Protein AF-A0A2T4A9L9-F1 (afdb_monomer)

pLDDT: mean 74.64, std 22.5, range [29.38, 96.75]

Structure (mmCIF, N/CA/C/O backbone):
data_AF-A0A2T4A9L9-F1
#
_entry.id   AF-A0A2T4A9L9-F1
#
loop_
_atom_site.group_PDB
_atom_site.id
_atom_site.type_symbol
_atom_site.label_atom_id
_atom_site.label_alt_id
_atom_site.label_comp_id
_atom_site.label_asym_id
_atom_site.label_entity_id
_atom_site.label_seq_id
_atom_site.pdbx_PDB_ins_code
_atom_site.Cartn_x
_atom_site.Cartn_y
_atom_site.Cartn_z
_atom_site.occupancy
_atom_site.B_iso_or_equiv
_atom_site.auth_seq_id
_atom_site.auth_comp_id
_atom_site.auth_asym_id
_atom_site.auth_atom_id
_atom_site.pdbx_PDB_model_num
ATOM 1 N N . MET A 1 1 ? 12.639 10.719 10.971 1.00 50.28 1 MET A N 1
ATOM 2 C CA . MET A 1 1 ? 11.263 10.633 10.431 1.00 50.28 1 MET A CA 1
ATOM 3 C C . MET A 1 1 ? 11.213 11.307 9.064 1.00 50.28 1 MET A C 1
ATOM 5 O O . MET A 1 1 ? 10.731 10.684 8.129 1.00 50.28 1 MET A O 1
ATOM 9 N N . ASP A 1 2 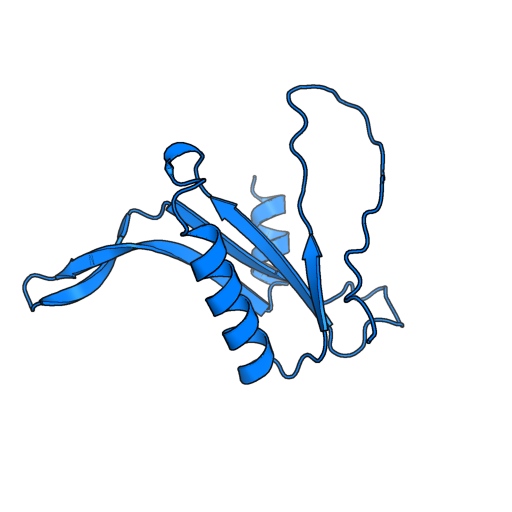? 11.816 12.491 8.937 1.00 46.88 2 ASP A N 1
ATOM 10 C CA . ASP A 1 2 ? 11.836 13.292 7.701 1.00 46.88 2 ASP A CA 1
ATOM 11 C C . ASP A 1 2 ? 12.535 12.611 6.512 1.00 46.88 2 ASP A C 1
ATOM 13 O O . ASP A 1 2 ? 11.989 12.578 5.415 1.00 46.88 2 ASP A O 1
ATOM 17 N N . GLU A 1 3 ? 13.675 11.953 6.736 1.00 49.34 3 GLU A N 1
ATOM 18 C CA . GLU A 1 3 ? 14.420 11.251 5.675 1.00 49.34 3 GLU A CA 1
ATOM 19 C C . GLU A 1 3 ? 13.644 10.056 5.082 1.00 49.34 3 GLU A C 1
ATOM 21 O O . GLU A 1 3 ? 13.668 9.811 3.877 1.00 49.34 3 GLU A O 1
ATOM 26 N N . PHE A 1 4 ? 12.885 9.335 5.915 1.00 53.12 4 PHE A N 1
ATOM 27 C CA . PHE A 1 4 ? 12.073 8.195 5.475 1.00 53.12 4 PHE A CA 1
ATOM 28 C C . PHE A 1 4 ? 10.900 8.648 4.597 1.00 53.12 4 PHE A C 1
ATOM 30 O O . PHE A 1 4 ? 10.593 8.015 3.587 1.00 53.12 4 PHE A O 1
ATOM 37 N N . LEU A 1 5 ? 10.258 9.761 4.968 1.00 55.97 5 LEU A N 1
ATOM 38 C CA . LEU A 1 5 ? 9.149 10.323 4.205 1.00 55.97 5 LEU A CA 1
ATOM 39 C C . LEU A 1 5 ? 9.633 10.878 2.859 1.00 55.97 5 LEU A C 1
ATOM 41 O O . LEU A 1 5 ? 8.995 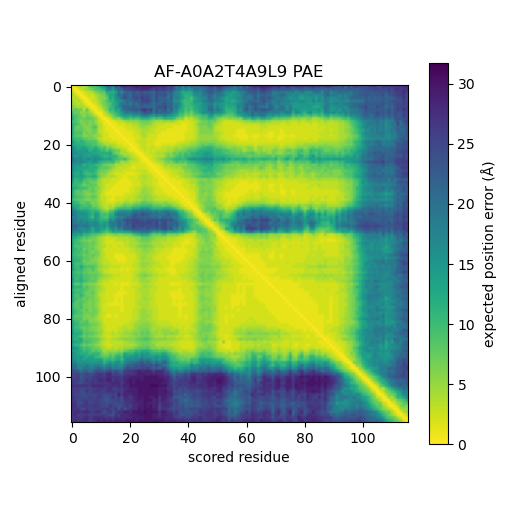10.620 1.845 1.00 55.97 5 LEU A O 1
ATOM 45 N N . GLU A 1 6 ? 10.781 11.564 2.826 1.00 55.16 6 GLU A N 1
ATOM 46 C CA . GLU A 1 6 ? 11.341 12.110 1.585 1.00 55.16 6 GLU A CA 1
ATOM 47 C C . GLU A 1 6 ? 11.743 11.028 0.577 1.00 55.16 6 GLU A C 1
ATOM 49 O O . GLU A 1 6 ? 11.461 11.174 -0.614 1.00 55.16 6 GLU A O 1
ATOM 54 N N . VAL A 1 7 ? 12.368 9.934 1.028 1.00 52.31 7 VAL A N 1
ATOM 55 C CA . VAL A 1 7 ? 12.797 8.838 0.142 1.00 52.31 7 VAL A CA 1
ATOM 56 C C . VAL A 1 7 ? 11.598 8.156 -0.517 1.00 52.31 7 VAL A C 1
ATOM 58 O O . VAL A 1 7 ? 11.631 7.912 -1.725 1.00 52.31 7 VAL A O 1
ATOM 61 N N . TYR A 1 8 ? 10.526 7.897 0.237 1.00 54.97 8 TYR A N 1
ATOM 62 C CA . TYR A 1 8 ? 9.318 7.295 -0.325 1.00 54.97 8 TYR A CA 1
ATOM 63 C C . TYR A 1 8 ? 8.488 8.300 -1.126 1.00 54.97 8 TYR A C 1
ATOM 65 O O . TYR A 1 8 ? 8.043 7.968 -2.215 1.00 54.97 8 TYR A O 1
ATOM 73 N N . GLN A 1 9 ? 8.316 9.544 -0.677 1.00 52.12 9 GLN A N 1
ATOM 74 C CA . GLN A 1 9 ? 7.471 10.508 -1.393 1.00 52.12 9 GLN A CA 1
ATOM 75 C C . GLN A 1 9 ? 8.085 11.008 -2.704 1.00 52.12 9 GLN A C 1
ATOM 77 O O . GLN A 1 9 ? 7.344 11.255 -3.650 1.00 52.12 9 GLN A O 1
ATOM 82 N N . LYS A 1 10 ? 9.415 11.153 -2.798 1.00 55.22 10 LYS A N 1
ATOM 83 C CA . LYS A 1 10 ? 10.059 11.688 -4.015 1.00 55.22 10 LYS A CA 1
ATOM 84 C C . LYS A 1 10 ? 10.365 10.629 -5.071 1.00 55.22 10 LYS A C 1
ATOM 86 O O . LYS A 1 10 ? 10.640 10.991 -6.212 1.00 55.22 10 LYS A O 1
ATOM 91 N N . LYS A 1 11 ? 10.357 9.343 -4.707 1.00 65.62 11 LYS A N 1
ATOM 92 C CA . LYS A 1 11 ? 10.699 8.246 -5.626 1.00 65.62 11 LYS A CA 1
ATOM 93 C C . LYS A 1 11 ? 9.591 7.217 -5.807 1.00 65.62 11 LYS A C 1
ATOM 95 O O . LYS A 1 11 ? 9.740 6.379 -6.684 1.00 65.62 11 LYS A O 1
ATOM 100 N N . ALA A 1 12 ? 8.510 7.244 -5.028 1.00 72.88 12 ALA A N 1
ATOM 101 C CA . ALA A 1 12 ? 7.423 6.291 -5.210 1.00 72.88 12 ALA A CA 1
ATOM 102 C C . ALA A 1 12 ? 6.628 6.557 -6.495 1.00 72.88 12 ALA A C 1
ATOM 104 O O . ALA A 1 12 ? 6.336 7.699 -6.841 1.00 72.88 12 ALA A O 1
ATOM 105 N N . LEU A 1 13 ? 6.215 5.475 -7.156 1.00 85.06 13 LEU A N 1
ATOM 106 C CA . LEU A 1 13 ? 5.198 5.518 -8.207 1.00 85.06 13 LEU A CA 1
ATOM 107 C C . LEU A 1 13 ? 3.838 5.916 -7.625 1.00 85.06 13 LEU A C 1
ATOM 109 O O . LEU A 1 13 ? 3.057 6.608 -8.273 1.00 85.06 13 LEU A O 1
ATOM 113 N N . ILE A 1 14 ? 3.562 5.471 -6.396 1.00 89.88 14 ILE A N 1
ATOM 114 C CA . ILE A 1 14 ? 2.362 5.828 -5.647 1.00 89.88 14 ILE A CA 1
ATOM 115 C C . ILE A 1 14 ? 2.610 5.727 -4.141 1.00 89.88 14 ILE A C 1
ATOM 117 O O . ILE A 1 14 ? 3.317 4.834 -3.672 1.00 89.88 14 ILE A O 1
ATOM 121 N N . PHE A 1 15 ? 1.989 6.629 -3.383 1.00 90.38 15 PHE A N 1
ATOM 122 C CA . PHE A 1 15 ? 1.861 6.553 -1.931 1.00 90.38 15 PHE A CA 1
ATOM 123 C C . PHE A 1 15 ? 0.413 6.875 -1.559 1.00 90.38 15 PHE A C 1
ATOM 125 O O . PHE A 1 15 ? -0.087 7.946 -1.901 1.00 90.38 15 PHE A O 1
ATOM 132 N N . VAL A 1 16 ? -0.264 5.961 -0.866 1.00 93.12 16 VAL A N 1
ATOM 133 C CA . VAL A 1 16 ? -1.666 6.117 -0.455 1.00 93.12 16 VAL A CA 1
ATOM 134 C C . VAL A 1 16 ? -1.877 5.700 0.993 1.00 93.12 16 VAL A C 1
ATOM 136 O O . VAL A 1 16 ? -1.144 4.875 1.543 1.00 93.12 16 VAL A O 1
ATOM 139 N N . PHE A 1 17 ? -2.924 6.252 1.601 1.00 94.75 17 PHE A N 1
ATOM 140 C CA . PHE A 1 17 ? -3.437 5.781 2.881 1.00 94.75 17 PHE A CA 1
ATOM 141 C C . PHE A 1 17 ? -4.469 4.673 2.677 1.00 94.75 17 PHE A C 1
ATOM 143 O O . PHE A 1 17 ? -5.280 4.719 1.754 1.00 94.75 17 PHE A O 1
ATOM 150 N N . ILE A 1 18 ? -4.447 3.696 3.580 1.00 95.88 18 ILE A N 1
ATOM 151 C CA . ILE A 1 18 ? -5.505 2.699 3.726 1.00 95.88 18 ILE A CA 1
ATOM 152 C C . ILE A 1 18 ? -6.434 3.233 4.812 1.00 95.88 18 ILE A C 1
ATOM 154 O O . ILE A 1 18 ? -6.002 3.406 5.954 1.00 95.88 18 ILE A O 1
ATOM 158 N N . CYS A 1 19 ? -7.687 3.507 4.463 1.00 96.75 19 CYS A N 1
ATOM 159 C CA . CYS A 1 19 ? -8.676 4.084 5.371 1.00 96.75 19 CYS A CA 1
ATOM 160 C C . CYS A 1 19 ? -9.839 3.123 5.606 1.00 96.75 19 CYS A C 1
ATOM 162 O O . CYS A 1 19 ? -10.176 2.316 4.740 1.00 96.75 19 CYS A O 1
ATOM 164 N N . LEU A 1 20 ? -10.491 3.250 6.761 1.00 95.88 20 LEU A N 1
ATOM 165 C CA . LEU A 1 20 ? -11.805 2.650 6.957 1.00 95.88 20 LEU A CA 1
ATOM 166 C C . LEU A 1 20 ? -12.812 3.314 6.020 1.00 95.88 20 LEU A C 1
ATOM 168 O O . LEU A 1 20 ? -12.762 4.521 5.784 1.00 95.88 20 LEU A O 1
ATOM 172 N N . LYS A 1 21 ? -13.736 2.515 5.493 1.00 94.31 21 LYS A N 1
ATOM 173 C CA . LYS A 1 21 ? -14.853 3.029 4.710 1.00 94.31 21 LYS A CA 1
ATOM 174 C C . LYS A 1 21 ? -15.863 3.682 5.647 1.00 94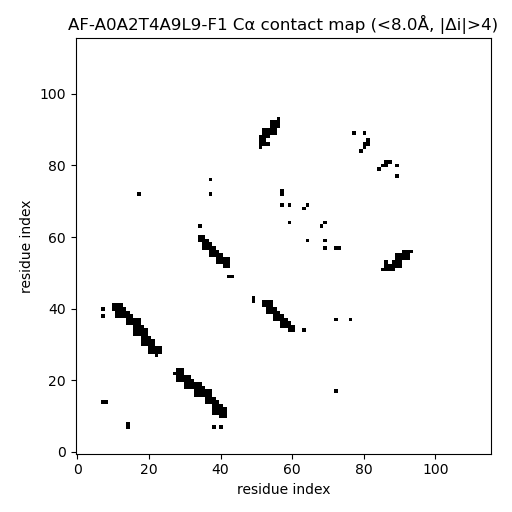.31 21 LYS A C 1
ATOM 176 O O . LYS A 1 21 ? -16.410 3.017 6.524 1.00 94.31 21 LYS A O 1
ATOM 181 N N . GLU A 1 22 ? -16.151 4.949 5.401 1.00 93.50 22 GLU A N 1
ATOM 182 C CA . GLU A 1 22 ? -17.261 5.672 6.013 1.00 93.50 22 GLU A CA 1
ATOM 183 C C . GLU A 1 22 ? -18.329 5.972 4.954 1.00 93.50 22 GLU A C 1
ATOM 185 O O . GLU A 1 22 ? -18.127 5.762 3.755 1.00 93.50 22 GLU A O 1
ATOM 190 N N . THR A 1 23 ? -19.511 6.379 5.407 1.00 92.06 23 THR A N 1
ATOM 191 C CA . THR A 1 23 ? -20.618 6.775 4.530 1.00 92.06 23 THR A CA 1
ATOM 192 C C . THR A 1 23 ? -20.942 8.228 4.827 1.00 92.06 23 THR A C 1
ATOM 194 O O . THR A 1 23 ? -21.198 8.566 5.982 1.00 92.06 23 THR A O 1
ATOM 197 N N . SER A 1 24 ? -20.906 9.083 3.805 1.00 88.62 24 SER A N 1
ATOM 198 C CA . SER A 1 24 ? -21.297 10.486 3.940 1.00 88.62 24 SER A CA 1
ATOM 199 C C . SER A 1 24 ? -22.783 10.624 4.275 1.00 88.62 24 SER A C 1
ATOM 201 O O . SER A 1 24 ? -23.574 9.704 4.065 1.00 88.62 24 SER A O 1
ATOM 203 N N . GLU A 1 25 ? -23.193 11.825 4.687 1.00 86.94 25 GLU A N 1
ATOM 204 C CA . GLU A 1 25 ? -24.613 12.182 4.840 1.00 86.94 25 GLU A CA 1
ATOM 205 C C . GLU A 1 25 ? -25.426 11.938 3.553 1.00 86.94 25 GLU A C 1
ATOM 207 O O . GLU A 1 25 ? -26.607 11.608 3.609 1.00 86.94 25 GLU A O 1
ATOM 212 N N . SER A 1 26 ? -24.780 12.034 2.386 1.00 87.38 26 SER A N 1
ATOM 213 C CA . SER A 1 26 ? -25.361 11.746 1.069 1.00 87.38 26 SER A CA 1
ATOM 214 C C . SER A 1 26 ? -25.361 10.260 0.673 1.00 87.38 26 SER A C 1
ATOM 216 O O . SER A 1 26 ? -25.769 9.930 -0.438 1.00 87.38 26 SER A O 1
ATOM 218 N N . GLY A 1 27 ? -24.913 9.350 1.544 1.00 89.38 27 GLY A N 1
ATOM 219 C CA . GLY A 1 27 ? -24.894 7.906 1.283 1.00 89.38 27 GLY A CA 1
ATOM 220 C C . GLY A 1 27 ? -23.716 7.417 0.431 1.00 89.38 27 GLY A C 1
ATOM 221 O O . GLY A 1 27 ? -23.641 6.228 0.112 1.00 89.38 27 GLY A O 1
ATOM 222 N N . HIS A 1 28 ? -22.784 8.296 0.055 1.00 88.00 28 HIS A N 1
ATOM 223 C CA . HIS A 1 28 ? -21.628 7.927 -0.758 1.00 88.00 28 HIS A CA 1
ATOM 224 C C . HIS A 1 28 ? -20.473 7.402 0.111 1.00 88.00 28 HIS A C 1
ATOM 226 O O . HIS A 1 28 ? -20.251 7.914 1.209 1.00 88.00 28 HIS A O 1
ATOM 232 N N . PRO A 1 29 ? -19.705 6.399 -0.363 1.00 90.56 29 PRO A N 1
ATOM 233 C CA . PRO A 1 29 ? -18.486 5.968 0.309 1.00 90.56 29 PRO A CA 1
ATOM 234 C C . PRO A 1 29 ? -17.481 7.113 0.423 1.00 90.56 29 PRO A C 1
ATOM 236 O O . PRO A 1 29 ? -17.123 7.726 -0.583 1.00 90.56 29 PRO A O 1
ATOM 239 N N . THR A 1 30 ? -16.977 7.352 1.627 1.00 93.81 30 THR A N 1
ATOM 240 C CA . THR A 1 30 ? -15.900 8.308 1.888 1.00 93.81 30 THR A CA 1
ATOM 241 C C . THR A 1 30 ? -14.747 7.627 2.611 1.00 93.81 30 THR A C 1
ATOM 243 O O . THR A 1 30 ? -14.920 6.620 3.304 1.00 93.81 30 THR A O 1
ATOM 246 N N . ALA A 1 31 ? -13.543 8.170 2.429 1.00 93.19 31 ALA A N 1
ATOM 247 C CA . ALA A 1 31 ? -12.386 7.748 3.201 1.00 93.19 31 ALA A CA 1
ATOM 248 C C . ALA A 1 31 ? -12.540 8.253 4.639 1.00 93.19 31 ALA A C 1
ATOM 250 O O . ALA A 1 31 ? -12.574 9.459 4.874 1.00 93.19 31 ALA A O 1
ATOM 251 N N . GLY A 1 32 ? -12.655 7.317 5.572 1.00 94.31 32 GLY A N 1
ATOM 252 C CA . GLY A 1 32 ? -12.716 7.579 6.998 1.00 94.31 32 GLY A CA 1
ATOM 253 C C . GLY A 1 32 ? -11.343 7.578 7.657 1.00 94.31 32 GLY A C 1
ATOM 254 O O . GLY A 1 32 ? -10.328 7.935 7.051 1.00 94.31 32 GLY A O 1
ATOM 255 N N . LYS A 1 33 ? -11.300 7.113 8.909 1.00 94.94 33 LYS A N 1
ATOM 256 C CA . LYS A 1 33 ? -10.060 7.004 9.697 1.00 94.94 33 LYS A CA 1
ATOM 257 C C . LYS A 1 33 ? -8.941 6.249 8.940 1.00 94.94 33 LYS A C 1
ATOM 259 O O . LYS A 1 33 ? -9.153 5.095 8.552 1.00 94.94 33 LYS A O 1
ATOM 264 N N . PRO A 1 34 ? -7.730 6.827 8.800 1.00 95.62 34 PRO A N 1
ATOM 265 C CA . PRO A 1 34 ? -6.575 6.123 8.250 1.00 95.62 34 PRO A CA 1
ATOM 266 C C . PRO A 1 34 ? -6.069 5.055 9.229 1.00 95.62 34 PRO A C 1
ATOM 268 O O . PRO A 1 34 ? -5.891 5.307 10.422 1.00 95.62 34 PRO A O 1
ATOM 271 N N . ILE A 1 35 ? -5.828 3.852 8.712 1.00 96.38 35 ILE A N 1
ATOM 272 C CA . ILE A 1 35 ? -5.393 2.668 9.473 1.00 96.38 35 ILE A CA 1
ATOM 273 C C . ILE A 1 35 ? -4.061 2.097 8.987 1.00 96.38 35 ILE A C 1
ATOM 275 O O . ILE A 1 35 ? -3.521 1.171 9.595 1.00 96.38 35 ILE A O 1
ATOM 279 N N . GLY A 1 36 ? -3.535 2.632 7.890 1.00 93.38 36 GLY A N 1
ATOM 280 C CA . GLY A 1 36 ? -2.293 2.177 7.299 1.00 93.38 36 GLY A CA 1
ATOM 281 C C . GLY A 1 36 ? -1.876 2.988 6.088 1.00 93.38 36 GLY A C 1
ATOM 282 O O . GLY A 1 36 ? -2.511 3.979 5.725 1.00 93.38 36 GLY A O 1
ATOM 283 N N . SER A 1 37 ? -0.814 2.530 5.444 1.00 92.81 37 SER A N 1
ATOM 284 C CA . SER A 1 37 ? -0.307 3.097 4.205 1.00 92.81 37 SER A CA 1
ATOM 285 C C . SER A 1 37 ? 0.209 2.010 3.276 1.00 92.81 37 SER A C 1
ATOM 287 O O . SER A 1 37 ? 0.607 0.921 3.701 1.00 92.81 37 SER A O 1
ATOM 289 N N . LEU A 1 38 ? 0.193 2.332 1.989 1.00 91.94 38 LEU A N 1
ATOM 290 C CA . LEU A 1 38 ? 0.779 1.536 0.929 1.00 91.94 38 LEU A CA 1
ATOM 291 C C . LEU A 1 38 ? 1.630 2.449 0.063 1.00 91.94 38 LEU A C 1
ATOM 293 O O . LEU A 1 38 ? 1.223 3.562 -0.274 1.00 91.94 38 LEU A O 1
ATOM 297 N N . ASN A 1 39 ? 2.806 1.970 -0.313 1.00 89.25 39 ASN A N 1
ATOM 298 C CA . ASN A 1 39 ? 3.643 2.652 -1.285 1.00 89.25 39 ASN A CA 1
ATOM 299 C C . ASN A 1 39 ? 4.197 1.664 -2.307 1.00 89.25 39 ASN A C 1
ATOM 301 O O . ASN A 1 39 ? 4.349 0.482 -1.998 1.00 89.25 39 ASN A O 1
ATOM 305 N N . MET A 1 40 ? 4.507 2.169 -3.499 1.00 88.50 40 MET A N 1
ATOM 306 C CA . MET A 1 40 ? 5.272 1.437 -4.501 1.00 88.50 40 MET A CA 1
ATOM 307 C C . MET A 1 40 ? 6.495 2.224 -4.914 1.00 88.50 40 MET A C 1
ATOM 309 O O . MET A 1 40 ? 6.382 3.389 -5.290 1.00 88.50 40 MET A O 1
ATOM 313 N N . THR A 1 41 ? 7.649 1.579 -4.909 1.00 83.19 41 THR A N 1
ATOM 314 C CA . THR A 1 41 ? 8.914 2.148 -5.352 1.00 83.19 41 THR A CA 1
ATOM 315 C C . THR A 1 41 ? 9.345 1.505 -6.669 1.00 83.19 41 THR A C 1
ATOM 317 O O . THR A 1 41 ? 9.182 0.294 -6.866 1.00 83.19 41 THR A O 1
ATOM 320 N N . PRO A 1 42 ? 9.877 2.291 -7.615 1.00 75.88 42 PRO A N 1
ATOM 321 C CA . PRO A 1 42 ? 10.555 1.736 -8.768 1.00 75.88 42 PRO A CA 1
ATOM 322 C C . PRO A 1 42 ? 11.806 0.979 -8.296 1.00 75.88 42 PRO A C 1
ATOM 324 O O . PRO A 1 42 ? 12.325 1.259 -7.207 1.00 75.88 42 PRO A O 1
ATOM 327 N N . PRO A 1 43 ? 12.307 0.032 -9.100 1.00 69.81 43 PRO A N 1
ATOM 328 C CA . PRO A 1 43 ? 13.579 -0.618 -8.843 1.00 69.81 43 PRO A CA 1
ATOM 329 C C . PRO A 1 43 ? 14.690 0.415 -8.674 1.00 69.81 43 PRO A C 1
ATOM 331 O O . PRO A 1 43 ? 14.618 1.534 -9.198 1.00 69.81 43 PRO A O 1
ATOM 334 N N . SER A 1 44 ? 15.717 0.054 -7.904 1.00 63.50 44 SER A N 1
ATOM 335 C CA . SER A 1 44 ? 16.844 0.956 -7.694 1.00 63.50 44 SER A CA 1
ATOM 336 C C . SER A 1 44 ? 17.479 1.299 -9.046 1.00 63.50 44 SER A C 1
ATOM 338 O O . SER A 1 44 ? 17.653 0.438 -9.905 1.00 63.50 44 SER A O 1
ATOM 340 N N . LEU A 1 45 ? 17.857 2.566 -9.232 1.00 54.00 45 LEU A N 1
ATOM 341 C CA . LEU A 1 45 ? 18.531 3.026 -10.455 1.00 54.00 45 LEU A CA 1
ATOM 342 C C . LEU A 1 45 ? 19.896 2.342 -10.679 1.00 54.00 45 LEU A C 1
ATOM 344 O O . LEU A 1 45 ? 20.476 2.462 -11.754 1.00 54.00 45 LEU A O 1
ATOM 348 N N . GLU A 1 46 ? 20.417 1.652 -9.663 1.00 54.53 46 GLU A N 1
ATOM 349 C CA . GLU A 1 46 ? 21.678 0.910 -9.713 1.00 54.53 46 GLU A CA 1
ATOM 350 C C . GLU A 1 46 ? 21.503 -0.509 -10.277 1.00 54.53 46 GLU A C 1
ATOM 352 O O . GLU A 1 46 ? 22.464 -1.088 -10.789 1.00 54.53 46 GLU A O 1
ATOM 357 N N . SER A 1 47 ? 20.286 -1.062 -10.235 1.00 55.19 47 SER A N 1
ATOM 358 C CA . SER A 1 47 ? 19.978 -2.390 -10.763 1.00 55.19 47 SER A CA 1
ATOM 359 C C . SER A 1 47 ? 19.757 -2.322 -12.274 1.00 55.19 47 SER A C 1
ATOM 361 O O . SER A 1 47 ? 18.686 -1.966 -12.764 1.00 55.19 47 SER A O 1
ATOM 363 N N . LYS A 1 48 ? 20.791 -2.680 -13.041 1.00 52.78 48 LYS A N 1
ATOM 364 C CA . LYS A 1 48 ? 20.719 -2.782 -14.510 1.00 52.78 48 LYS A CA 1
ATOM 365 C C . LYS A 1 48 ? 19.866 -3.959 -15.007 1.00 52.78 48 LYS A C 1
ATOM 367 O O . LYS A 1 48 ? 19.674 -4.083 -16.211 1.00 52.78 48 LYS A O 1
ATOM 372 N N . GLU A 1 49 ? 19.376 -4.815 -14.109 1.00 57.78 49 GLU A N 1
ATOM 373 C CA . GLU A 1 49 ? 18.623 -6.032 -14.449 1.00 57.78 49 GLU A CA 1
ATOM 374 C C . GLU A 1 49 ? 17.112 -5.914 -14.167 1.00 57.78 49 GLU A C 1
ATOM 376 O O . GLU A 1 49 ? 16.327 -6.764 -14.589 1.00 57.78 49 GLU A O 1
ATOM 381 N N . ASP A 1 50 ? 16.667 -4.824 -13.533 1.00 63.31 50 ASP A N 1
ATOM 382 C CA . ASP A 1 50 ? 15.272 -4.628 -13.129 1.00 63.31 50 ASP A CA 1
ATOM 383 C C . ASP A 1 50 ? 14.449 -3.842 -14.151 1.00 63.31 50 ASP A C 1
ATOM 385 O O . ASP A 1 50 ? 13.891 -2.770 -13.903 1.00 63.31 50 ASP A O 1
ATOM 389 N N . HIS A 1 51 ? 14.343 -4.395 -15.354 1.00 70.56 51 HIS A N 1
ATOM 390 C CA . HIS A 1 51 ? 13.479 -3.815 -16.372 1.00 70.56 51 HIS A CA 1
ATOM 391 C C . HIS A 1 51 ? 11.999 -4.021 -16.019 1.00 70.56 51 HIS A C 1
ATOM 393 O O . HIS A 1 51 ? 11.528 -5.147 -15.863 1.00 70.56 51 HIS A O 1
ATOM 399 N N . ARG A 1 52 ? 11.245 -2.911 -15.966 1.00 81.94 52 ARG A N 1
ATOM 400 C CA . ARG A 1 52 ? 9.778 -2.882 -15.802 1.00 81.94 52 ARG A CA 1
ATOM 401 C C . ARG A 1 52 ? 9.288 -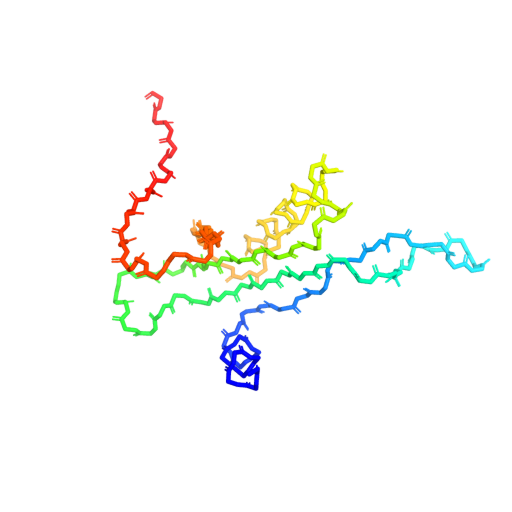3.627 -14.555 1.00 81.94 52 ARG A C 1
ATOM 403 O O . ARG A 1 52 ? 8.251 -4.286 -14.605 1.00 81.94 52 ARG A O 1
ATOM 410 N N . SER A 1 53 ? 10.009 -3.535 -13.447 1.00 85.00 53 SER A N 1
ATOM 411 C CA . SER A 1 53 ? 9.528 -4.018 -12.153 1.00 85.00 53 SER A CA 1
ATOM 412 C C . SER A 1 53 ? 9.118 -2.858 -11.249 1.00 85.00 53 SER A C 1
ATOM 414 O O . SER A 1 53 ? 9.334 -1.686 -11.558 1.00 85.00 53 SER A O 1
ATOM 416 N N . THR A 1 54 ? 8.475 -3.186 -10.138 1.00 86.88 54 THR A N 1
ATOM 417 C CA . THR A 1 54 ? 8.288 -2.295 -8.993 1.00 86.88 54 THR A CA 1
ATOM 418 C C . THR A 1 54 ? 8.273 -3.141 -7.734 1.00 86.88 54 THR A C 1
ATOM 420 O O . THR A 1 54 ? 8.064 -4.353 -7.799 1.00 86.88 54 THR A O 1
ATOM 423 N N . SER A 1 55 ? 8.474 -2.514 -6.584 1.00 87.38 55 SER A N 1
ATOM 424 C CA . SER A 1 55 ? 8.253 -3.161 -5.307 1.00 87.38 55 SER A CA 1
ATOM 425 C C . SER A 1 55 ? 7.283 -2.376 -4.450 1.00 87.38 55 SER A C 1
ATOM 427 O O . SER A 1 55 ? 7.196 -1.160 -4.591 1.00 87.38 55 SER A O 1
ATOM 429 N N . PHE A 1 56 ? 6.543 -3.051 -3.576 1.00 88.44 56 PHE A N 1
ATOM 430 C CA . PHE A 1 56 ? 5.600 -2.377 -2.690 1.00 88.44 56 PHE A CA 1
ATOM 431 C C . PHE A 1 56 ? 5.766 -2.795 -1.236 1.00 88.44 56 PHE A C 1
ATOM 433 O O . PHE A 1 56 ? 6.222 -3.898 -0.925 1.00 88.44 56 PHE A O 1
ATOM 440 N N . ALA A 1 57 ? 5.360 -1.890 -0.351 1.00 87.38 57 ALA A N 1
ATOM 441 C CA . ALA A 1 57 ? 5.304 -2.114 1.082 1.00 87.38 5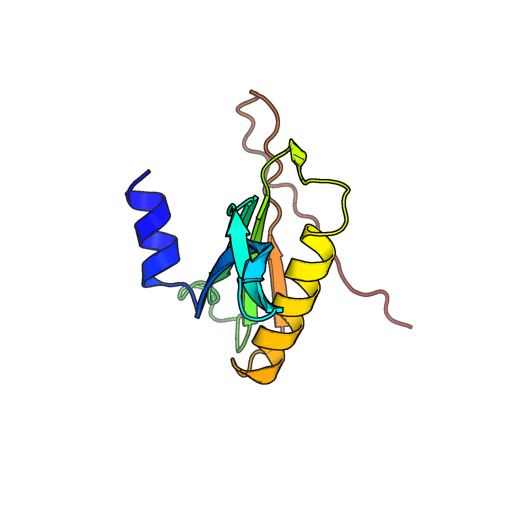7 ALA A CA 1
ATOM 442 C C . ALA A 1 57 ? 3.939 -1.686 1.625 1.00 87.38 57 ALA A C 1
ATOM 444 O O . ALA A 1 57 ? 3.373 -0.671 1.208 1.00 87.38 57 ALA A O 1
ATOM 445 N N . ILE A 1 58 ? 3.431 -2.465 2.581 1.00 89.31 58 ILE A N 1
ATOM 446 C CA . ILE A 1 58 ? 2.189 -2.190 3.303 1.00 89.31 58 ILE A CA 1
ATOM 447 C C . ILE A 1 58 ? 2.506 -2.078 4.783 1.00 89.31 58 ILE A C 1
ATOM 449 O O . ILE A 1 58 ? 3.140 -2.957 5.368 1.00 89.31 58 ILE A O 1
ATOM 453 N N . TRP A 1 59 ? 1.990 -1.023 5.399 1.00 90.06 59 TRP A N 1
ATOM 454 C CA . TRP A 1 59 ? 1.957 -0.884 6.841 1.00 90.06 59 TRP A CA 1
ATOM 455 C C . TRP A 1 59 ? 0.510 -0.746 7.309 1.00 90.06 59 TRP A C 1
ATOM 457 O O . TRP A 1 59 ? -0.271 0.009 6.737 1.00 90.06 59 TRP A O 1
ATOM 467 N N . LEU A 1 60 ? 0.155 -1.483 8.361 1.00 90.69 60 LEU A N 1
ATOM 468 C CA . LEU A 1 60 ? -1.142 -1.408 9.032 1.00 90.69 60 LEU A CA 1
ATOM 469 C C . LEU A 1 60 ? -0.918 -1.309 10.536 1.00 90.69 60 LEU A C 1
ATOM 471 O O . LEU A 1 60 ? -0.090 -2.049 11.089 1.00 90.69 60 LEU A O 1
ATOM 475 N N . SER A 1 61 ? -1.700 -0.462 11.199 1.00 91.75 61 SER A N 1
ATOM 476 C CA . SER A 1 61 ? -1.797 -0.434 12.658 1.00 91.75 61 SER A CA 1
ATOM 477 C C . SER A 1 61 ? -2.215 -1.808 13.192 1.00 91.75 61 SER A C 1
ATOM 479 O O . SER A 1 61 ? -3.052 -2.491 12.598 1.00 91.75 61 SER A O 1
ATOM 481 N N . GLU A 1 62 ? -1.619 -2.223 14.310 1.00 90.94 62 GLU A N 1
ATOM 482 C CA . GLU A 1 62 ? -1.735 -3.586 14.850 1.00 90.94 62 GLU A CA 1
ATOM 483 C C . GLU A 1 62 ? -3.186 -4.016 15.094 1.00 90.94 62 GLU A C 1
ATOM 485 O O . GLU A 1 62 ? -3.581 -5.108 14.690 1.00 90.94 62 GLU A O 1
ATOM 490 N N . GLU A 1 63 ? -4.012 -3.110 15.621 1.00 94.44 63 GLU A N 1
ATOM 491 C CA . GLU A 1 63 ? -5.434 -3.342 15.903 1.00 94.44 63 GLU A CA 1
ATOM 492 C C . GLU A 1 63 ? -6.291 -3.648 14.656 1.00 94.44 63 GLU A C 1
ATOM 494 O O . GLU A 1 63 ? -7.422 -4.127 14.786 1.00 94.44 63 GLU A O 1
ATOM 499 N N . TYR A 1 64 ? -5.780 -3.401 13.442 1.00 94.56 64 TYR A N 1
ATOM 500 C CA . TYR A 1 64 ? -6.468 -3.697 12.177 1.00 94.56 64 TYR A CA 1
ATOM 501 C C . TYR A 1 64 ? -5.847 -4.870 11.403 1.00 94.56 64 TYR A C 1
ATOM 503 O O . TYR A 1 64 ? -6.322 -5.220 10.322 1.00 94.56 64 TYR A O 1
ATOM 511 N N . ARG A 1 65 ? -4.811 -5.527 11.933 1.00 92.44 65 ARG A N 1
ATOM 512 C CA . ARG A 1 65 ? -4.231 -6.727 11.308 1.00 92.44 65 ARG A CA 1
ATOM 513 C C . ARG A 1 65 ? -5.127 -7.948 11.539 1.00 92.44 65 ARG A C 1
ATOM 515 O O . ARG A 1 65 ? -5.970 -7.956 12.429 1.00 92.44 65 ARG A O 1
ATOM 522 N N . GLY A 1 66 ? -4.988 -8.971 10.692 1.00 92.94 66 GLY A N 1
ATOM 523 C CA . GLY A 1 66 ? -5.807 -10.193 10.768 1.00 92.94 66 GLY A CA 1
ATOM 524 C C . GLY A 1 66 ? -7.280 -10.018 10.368 1.00 92.94 66 GLY A C 1
ATOM 525 O O . GLY A 1 66 ? -8.052 -10.962 10.477 1.00 92.94 66 GLY A O 1
ATOM 526 N N . LYS A 1 67 ? -7.672 -8.831 9.881 1.00 95.81 67 LYS A N 1
ATOM 527 C CA . LYS A 1 67 ? -9.057 -8.484 9.499 1.00 95.81 67 LYS A CA 1
ATOM 528 C C . LYS A 1 67 ? -9.295 -8.407 7.984 1.00 95.81 67 LYS A C 1
ATOM 530 O O . LYS A 1 67 ? -10.341 -7.947 7.553 1.00 95.81 67 LYS A O 1
ATOM 535 N N . GLY A 1 68 ? -8.319 -8.810 7.169 1.00 95.81 68 GLY A N 1
ATOM 536 C CA . GLY A 1 68 ? -8.427 -8.805 5.703 1.00 95.81 68 GLY A CA 1
ATOM 537 C C . GLY A 1 68 ? -7.993 -7.511 4.999 1.00 95.81 68 GLY A C 1
ATOM 538 O O . GLY A 1 68 ? -7.678 -7.572 3.815 1.00 95.81 68 GLY A O 1
ATOM 539 N N . TYR A 1 69 ? -7.844 -6.381 5.705 1.00 95.88 69 TYR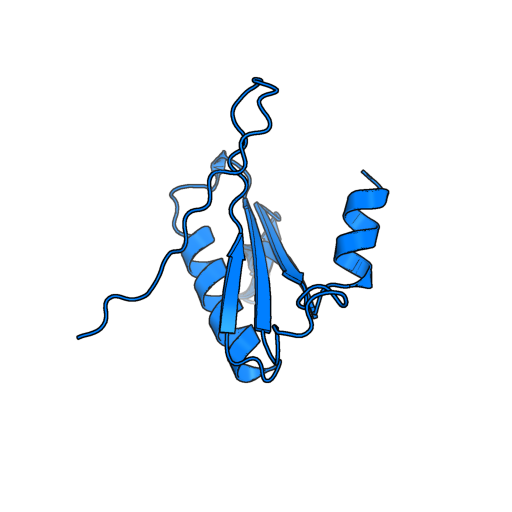 A N 1
ATOM 540 C CA . TYR A 1 69 ? -7.450 -5.100 5.085 1.00 95.88 69 TYR A CA 1
ATOM 541 C C . TYR A 1 69 ? -6.124 -5.161 4.314 1.00 95.88 69 TYR A C 1
ATOM 543 O O . TYR A 1 69 ? -5.989 -4.548 3.262 1.00 95.88 69 TYR A O 1
ATOM 551 N N . GLY A 1 70 ? -5.146 -5.933 4.799 1.00 92.62 70 GLY A N 1
ATOM 552 C CA . GLY A 1 70 ? -3.875 -6.114 4.089 1.00 92.62 70 GLY A CA 1
ATOM 553 C C . GLY A 1 70 ? -4.032 -6.869 2.768 1.00 92.62 70 GLY A C 1
ATOM 554 O O . GLY A 1 70 ? -3.366 -6.536 1.791 1.00 92.62 70 GLY A O 1
ATOM 555 N N . ALA A 1 71 ? -4.939 -7.848 2.716 1.00 95.19 71 ALA A N 1
ATOM 556 C CA . ALA A 1 71 ? -5.225 -8.598 1.498 1.00 95.19 71 ALA A CA 1
ATOM 557 C C . ALA A 1 71 ? -5.966 -7.727 0.474 1.00 95.19 71 ALA A C 1
ATOM 559 O O . ALA A 1 71 ? -5.606 -7.730 -0.701 1.00 95.19 71 ALA A O 1
ATOM 560 N N . GLU A 1 72 ? -6.945 -6.937 0.923 1.00 96.38 72 GLU A N 1
ATOM 561 C CA . GLU A 1 72 ? -7.652 -5.972 0.075 1.00 96.38 72 GLU A CA 1
ATOM 562 C C . GLU A 1 72 ? -6.694 -4.921 -0.499 1.00 96.38 72 GLU A C 1
ATOM 564 O O . GLU A 1 72 ? -6.650 -4.723 -1.713 1.00 96.38 72 GLU A O 1
ATOM 569 N N . ALA A 1 73 ? -5.859 -4.320 0.354 1.00 95.38 73 ALA A N 1
ATOM 570 C CA . ALA A 1 73 ? -4.856 -3.350 -0.071 1.00 95.38 73 ALA A CA 1
ATOM 571 C C . ALA A 1 73 ? -3.839 -3.958 -1.050 1.00 95.38 73 ALA A C 1
ATOM 573 O O . ALA A 1 73 ? -3.494 -3.322 -2.042 1.00 95.38 73 ALA A O 1
ATOM 574 N N . THR A 1 74 ? -3.400 -5.201 -0.815 1.00 94.31 74 THR A N 1
ATOM 575 C CA . THR A 1 74 ? -2.492 -5.920 -1.725 1.00 94.31 74 THR A CA 1
ATOM 576 C C . THR A 1 74 ? -3.136 -6.149 -3.086 1.00 94.31 74 THR A C 1
ATOM 578 O O . THR A 1 74 ? -2.512 -5.879 -4.109 1.00 94.31 74 THR A O 1
ATOM 581 N N . LYS A 1 75 ? -4.388 -6.617 -3.115 1.00 96.38 75 LYS A N 1
ATOM 582 C CA . LYS A 1 75 ? -5.117 -6.832 -4.366 1.00 96.38 75 LYS A CA 1
ATOM 583 C C . LYS A 1 75 ? -5.246 -5.530 -5.153 1.00 96.38 75 LYS A C 1
ATOM 585 O O . LYS A 1 75 ? -4.887 -5.496 -6.324 1.00 96.38 75 LYS A O 1
ATOM 590 N N . TRP A 1 76 ? -5.686 -4.461 -4.489 1.00 95.81 76 TRP A N 1
ATOM 591 C CA . TRP A 1 76 ? -5.798 -3.141 -5.104 1.00 95.81 76 TRP A CA 1
ATOM 592 C C . TRP A 1 76 ? -4.459 -2.658 -5.675 1.00 95.81 76 TRP A C 1
ATOM 594 O O . TRP A 1 76 ? -4.409 -2.180 -6.804 1.00 95.81 76 TRP A O 1
ATOM 604 N N . ALA A 1 77 ? -3.366 -2.831 -4.929 1.00 94.00 77 ALA A N 1
ATOM 605 C CA . ALA A 1 77 ? -2.029 -2.463 -5.375 1.00 94.00 77 ALA A CA 1
ATOM 606 C C . ALA A 1 77 ? -1.595 -3.230 -6.628 1.00 94.00 77 ALA A C 1
ATOM 608 O O . ALA A 1 77 ? -1.129 -2.619 -7.587 1.00 94.00 77 ALA A O 1
ATOM 609 N N . VAL A 1 78 ? -1.757 -4.553 -6.628 1.00 93.75 78 VAL A N 1
ATOM 610 C CA . VAL A 1 78 ? -1.401 -5.405 -7.769 1.00 93.75 78 VAL A CA 1
ATOM 611 C C . VAL A 1 78 ? -2.213 -5.022 -9.007 1.00 93.75 78 VAL A C 1
ATOM 613 O O . VAL A 1 78 ? -1.632 -4.822 -10.076 1.00 93.75 78 VAL A O 1
ATOM 616 N N . ASP A 1 79 ? -3.528 -4.848 -8.852 1.00 95.81 79 ASP A N 1
ATOM 617 C CA . ASP A 1 79 ? -4.412 -4.426 -9.939 1.00 95.81 79 ASP A CA 1
ATOM 618 C C . ASP A 1 79 ? -4.004 -3.042 -10.468 1.00 95.81 79 ASP A C 1
ATOM 620 O O . ASP A 1 79 ? -3.905 -2.840 -11.679 1.00 95.81 79 ASP A O 1
ATOM 624 N N . TRP A 1 80 ? -3.712 -2.085 -9.584 1.00 94.56 80 TRP A N 1
ATOM 625 C CA . TRP A 1 80 ? -3.279 -0.749 -9.983 1.00 94.56 80 TRP A CA 1
ATOM 626 C C . TRP A 1 8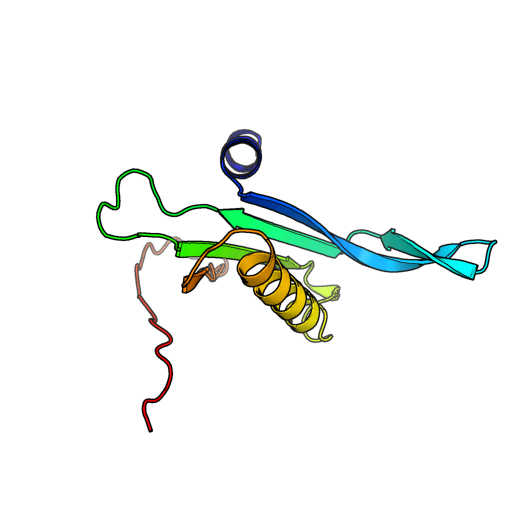0 ? -1.942 -0.777 -10.738 1.00 94.56 80 TRP A C 1
ATOM 628 O O . TRP A 1 80 ? -1.815 -0.187 -11.812 1.00 94.56 80 TRP A O 1
ATOM 638 N N . ALA A 1 81 ? -0.947 -1.501 -10.228 1.00 92.44 81 ALA A N 1
ATOM 639 C CA . ALA A 1 81 ? 0.379 -1.547 -10.829 1.00 92.44 81 ALA A CA 1
ATOM 640 C C . ALA A 1 81 ? 0.335 -2.089 -12.262 1.00 92.44 81 ALA A C 1
ATOM 642 O O . ALA A 1 81 ? 0.837 -1.434 -13.180 1.00 92.44 81 ALA A O 1
ATOM 643 N N . PHE A 1 82 ? -0.309 -3.238 -12.482 1.00 92.25 82 PHE A N 1
ATOM 644 C CA . PHE A 1 82 ? -0.373 -3.832 -13.818 1.00 92.25 82 PHE A CA 1
ATOM 645 C C . PHE A 1 82 ? -1.207 -3.006 -14.801 1.00 92.25 82 PHE A C 1
ATOM 647 O O . PHE A 1 82 ? 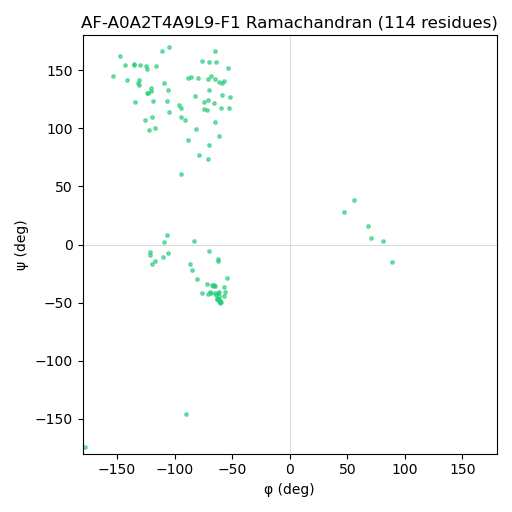-0.841 -2.921 -15.972 1.00 92.25 82 PHE A O 1
ATOM 654 N N . ASN A 1 83 ? -2.278 -2.352 -14.339 1.00 94.44 83 ASN A N 1
ATOM 655 C CA . ASN A 1 83 ? -3.145 -1.571 -15.222 1.00 94.44 83 ASN A CA 1
ATOM 656 C C . ASN A 1 83 ? -2.593 -0.178 -15.559 1.00 94.44 83 ASN A C 1
ATOM 658 O O . ASN A 1 83 ? -2.881 0.329 -16.641 1.00 94.44 83 ASN A O 1
ATOM 662 N N . TYR A 1 84 ? -1.809 0.447 -14.670 1.00 91.50 84 TYR A N 1
ATOM 663 C CA . TYR A 1 84 ? -1.455 1.868 -14.811 1.00 91.50 84 TYR A CA 1
ATOM 664 C C . TYR A 1 84 ? 0.042 2.166 -14.940 1.00 91.50 84 TYR A C 1
ATOM 666 O O . TYR A 1 84 ? 0.391 3.257 -15.385 1.00 91.50 84 TYR A O 1
ATOM 674 N N . THR A 1 85 ? 0.939 1.239 -14.590 1.00 86.12 85 THR A N 1
ATOM 675 C CA . THR A 1 85 ? 2.391 1.534 -14.553 1.00 86.12 85 THR A CA 1
ATOM 676 C C . THR A 1 85 ? 3.200 0.837 -15.645 1.00 86.12 85 THR A C 1
ATOM 678 O O . THR A 1 85 ? 4.371 1.148 -15.846 1.00 86.12 85 THR A O 1
ATOM 681 N N . GLY A 1 86 ? 2.599 -0.113 -16.370 1.00 84.94 86 GLY A N 1
ATOM 682 C CA . GLY A 1 86 ? 3.283 -0.861 -17.427 1.00 84.94 86 GLY A CA 1
ATOM 683 C C . GLY A 1 86 ? 4.379 -1.810 -16.924 1.00 84.94 86 GLY A C 1
ATOM 684 O O . GLY A 1 86 ? 5.198 -2.266 -17.732 1.00 84.94 86 GLY A O 1
ATOM 685 N N . VAL A 1 87 ? 4.406 -2.117 -15.624 1.00 88.25 87 VAL A N 1
ATOM 686 C CA . VAL A 1 87 ? 5.305 -3.117 -15.027 1.00 88.25 87 VAL A CA 1
ATOM 687 C C . VAL A 1 87 ? 4.923 -4.539 -15.441 1.00 88.25 87 VAL A C 1
ATOM 689 O O . VAL A 1 87 ? 3.809 -4.805 -15.883 1.00 88.25 87 VAL A O 1
ATOM 692 N N . HIS A 1 88 ? 5.878 -5.459 -15.369 1.00 88.94 88 HIS A N 1
ATOM 693 C CA . HIS A 1 88 ? 5.725 -6.890 -15.665 1.00 88.94 88 HIS A CA 1
ATOM 694 C C . HIS A 1 88 ? 5.998 -7.761 -14.437 1.00 88.94 88 HIS A C 1
ATOM 696 O O . HIS A 1 88 ? 5.641 -8.936 -14.422 1.00 88.94 88 HIS A O 1
ATOM 702 N N . ARG A 1 89 ? 6.607 -7.185 -13.395 1.00 87.38 89 ARG A N 1
ATOM 703 C CA . ARG A 1 89 ? 6.906 -7.861 -12.136 1.00 87.38 89 ARG A CA 1
ATOM 704 C C . ARG A 1 89 ? 6.675 -6.921 -10.962 1.00 87.38 89 ARG A C 1
ATOM 706 O O . ARG A 1 89 ? 6.999 -5.738 -11.038 1.00 87.38 89 ARG A O 1
ATOM 713 N N . ILE A 1 90 ? 6.139 -7.475 -9.881 1.00 88.69 90 ILE A N 1
ATOM 714 C CA . ILE A 1 90 ? 5.972 -6.787 -8.605 1.00 88.69 90 ILE A CA 1
ATOM 715 C C . ILE A 1 90 ? 6.702 -7.599 -7.540 1.00 88.69 90 ILE A C 1
ATOM 717 O O . ILE A 1 90 ? 6.497 -8.808 -7.435 1.00 88.69 90 ILE A O 1
ATOM 721 N N . GLU A 1 91 ? 7.535 -6.932 -6.755 1.00 85.06 91 GLU A N 1
ATOM 722 C CA . GLU A 1 91 ? 8.262 -7.514 -5.632 1.00 85.06 91 GLU A CA 1
ATOM 723 C C . GLU A 1 91 ? 7.636 -7.053 -4.314 1.00 85.06 91 GLU A C 1
ATOM 725 O O . GLU A 1 91 ? 7.334 -5.875 -4.120 1.00 85.06 91 GLU A O 1
ATOM 730 N N . LEU A 1 92 ? 7.410 -7.991 -3.398 1.00 81.50 92 LEU A N 1
ATOM 731 C CA . LEU A 1 92 ? 6.895 -7.684 -2.069 1.00 81.50 92 LEU A CA 1
ATOM 732 C C . LEU A 1 92 ? 8.032 -7.788 -1.060 1.00 81.50 92 LEU A C 1
ATOM 734 O O . LEU A 1 92 ? 8.526 -8.882 -0.785 1.00 81.50 92 LEU A O 1
ATOM 738 N N . TRP A 1 93 ? 8.398 -6.653 -0.471 1.00 68.75 93 TRP A N 1
ATOM 739 C CA . TRP A 1 93 ? 9.337 -6.617 0.643 1.00 68.75 93 TRP A CA 1
ATOM 740 C C . TRP A 1 93 ? 8.560 -6.575 1.950 1.00 68.75 93 TRP A C 1
ATOM 742 O O . TRP A 1 93 ? 7.799 -5.642 2.209 1.00 68.75 93 TRP A O 1
ATOM 752 N N . PHE A 1 94 ? 8.771 -7.573 2.802 1.00 68.75 94 PHE A N 1
ATOM 753 C CA . PHE A 1 94 ? 8.298 -7.531 4.177 1.00 68.75 94 PHE A CA 1
ATOM 754 C C . PHE A 1 94 ? 9.491 -7.297 5.100 1.00 68.75 94 PHE A C 1
ATOM 756 O O . PHE A 1 94 ? 10.463 -8.049 5.103 1.00 68.75 94 PHE A O 1
ATOM 763 N N . GLN A 1 95 ? 9.425 -6.235 5.899 1.00 61.16 95 GLN A N 1
ATOM 764 C CA . GLN A 1 95 ? 10.391 -6.025 6.966 1.00 61.16 95 GLN A CA 1
ATOM 765 C C . GLN A 1 95 ? 9.844 -6.675 8.234 1.00 61.16 95 GLN A C 1
ATOM 767 O O . GLN A 1 95 ? 8.906 -6.168 8.852 1.00 61.16 95 GLN A O 1
ATOM 772 N N . LEU A 1 96 ? 10.431 -7.803 8.633 1.00 56.53 96 LEU A N 1
ATOM 773 C CA . LEU A 1 96 ? 10.198 -8.352 9.963 1.00 56.53 96 LEU A CA 1
ATOM 774 C C . LEU A 1 96 ? 10.770 -7.363 10.983 1.00 56.53 96 LEU A C 1
ATOM 776 O O . LEU A 1 96 ? 11.984 -7.273 11.162 1.00 56.53 96 LEU A O 1
ATOM 780 N N . GLN A 1 97 ? 9.903 -6.620 11.669 1.00 51.06 97 GLN A N 1
ATOM 781 C CA . GLN A 1 97 ? 10.294 -5.960 12.910 1.00 51.06 97 GLN A CA 1
ATOM 782 C C . GLN A 1 97 ? 10.476 -7.050 13.968 1.00 51.06 97 GLN A C 1
ATOM 784 O O . GLN A 1 97 ? 9.553 -7.385 14.706 1.00 51.06 97 GLN A O 1
ATOM 789 N N . ARG A 1 98 ? 11.671 -7.650 14.019 1.00 44.78 98 ARG A N 1
ATOM 790 C CA . ARG A 1 98 ? 12.091 -8.413 15.195 1.00 44.78 98 ARG A CA 1
ATOM 791 C C . ARG A 1 98 ? 12.082 -7.451 16.378 1.00 44.78 98 ARG A C 1
ATOM 793 O O . ARG A 1 98 ? 12.799 -6.451 16.366 1.00 44.78 98 ARG A O 1
ATOM 800 N N . GLY A 1 99 ? 11.231 -7.730 17.363 1.00 42.97 99 GLY A N 1
ATOM 801 C CA . GLY A 1 99 ? 11.187 -6.976 18.608 1.00 42.97 99 GLY A CA 1
ATOM 802 C C . GLY A 1 99 ? 12.583 -6.909 19.219 1.00 42.97 99 GLY A C 1
ATOM 803 O O . GLY A 1 99 ? 13.176 -7.942 19.506 1.00 42.97 99 GLY A O 1
ATOM 804 N N . SER A 1 100 ? 13.106 -5.688 19.343 1.00 42.66 100 SER A N 1
ATOM 805 C CA . SER A 1 100 ? 14.267 -5.310 20.160 1.00 42.66 100 SER A CA 1
ATOM 806 C C . SER A 1 100 ? 15.536 -6.168 20.067 1.00 42.66 100 SER A C 1
ATOM 808 O O . SER A 1 100 ? 16.307 -6.161 21.021 1.00 42.66 100 SER A O 1
ATOM 810 N N . ASP A 1 101 ? 15.813 -6.834 18.943 1.00 35.97 101 ASP A N 1
ATOM 811 C CA . ASP A 1 101 ? 17.112 -7.478 18.740 1.00 35.97 101 ASP A CA 1
ATOM 812 C C . ASP A 1 101 ? 17.815 -6.899 17.513 1.00 35.97 101 ASP A C 1
ATOM 814 O O . ASP A 1 101 ? 17.394 -7.067 16.364 1.00 35.97 101 ASP A O 1
ATOM 818 N N . LYS A 1 102 ? 18.887 -6.147 17.780 1.00 41.31 102 LYS A N 1
ATOM 819 C CA . LYS A 1 102 ? 19.800 -5.596 16.776 1.00 41.31 102 LYS A CA 1
ATOM 820 C C . LYS A 1 102 ? 20.628 -6.740 16.186 1.00 41.31 102 LYS A C 1
ATOM 822 O O . LYS A 1 102 ? 21.814 -6.856 16.467 1.00 41.31 102 LYS A O 1
ATOM 827 N N . ALA A 1 103 ? 20.019 -7.568 15.349 1.00 32.62 103 ALA A N 1
ATOM 828 C CA . ALA A 1 103 ? 20.732 -8.550 14.547 1.00 32.62 103 ALA A CA 1
ATOM 829 C C . ALA A 1 103 ? 20.430 -8.301 13.067 1.00 32.62 103 ALA A C 1
ATOM 831 O O . ALA A 1 103 ? 19.390 -8.693 12.539 1.00 32.62 103 ALA A O 1
ATOM 832 N N . LEU A 1 104 ? 21.361 -7.604 12.411 1.00 35.97 104 LEU A N 1
ATOM 833 C CA . LEU A 1 104 ? 21.480 -7.520 10.958 1.00 35.97 104 LEU A CA 1
ATOM 834 C C . LEU A 1 104 ? 21.725 -8.934 10.405 1.00 35.97 104 LEU A C 1
ATOM 836 O O . LEU A 1 104 ? 22.863 -9.385 10.343 1.00 35.97 104 LEU A O 1
ATOM 840 N N . GLY A 1 105 ? 20.658 -9.630 10.019 1.00 30.39 105 GLY A N 1
ATOM 841 C CA . GLY A 1 105 ? 20.714 -10.888 9.274 1.00 30.39 105 GLY A CA 1
ATOM 842 C C . GLY A 1 105 ? 19.877 -10.756 8.009 1.00 30.39 105 GLY A C 1
ATOM 843 O O . GLY A 1 105 ? 18.653 -10.679 8.085 1.00 30.39 105 GLY A O 1
ATOM 844 N N . LYS A 1 106 ? 20.542 -10.652 6.853 1.00 36.72 106 LYS A N 1
ATOM 845 C CA . LYS A 1 106 ? 19.915 -10.640 5.526 1.00 36.72 106 LYS A CA 1
ATOM 846 C C . LYS A 1 106 ? 19.559 -12.075 5.133 1.00 36.72 106 LYS A C 1
ATOM 848 O O . LYS A 1 106 ? 20.268 -12.675 4.331 1.00 36.72 106 LYS A O 1
ATOM 853 N N . ASP A 1 107 ? 18.485 -12.607 5.701 1.00 29.38 107 ASP A N 1
ATOM 854 C CA . ASP A 1 107 ? 17.948 -13.895 5.268 1.00 29.38 107 ASP A CA 1
ATOM 855 C C . ASP A 1 107 ? 16.848 -13.655 4.233 1.00 29.38 107 ASP A C 1
ATOM 857 O O . ASP A 1 107 ? 15.788 -13.092 4.513 1.00 29.38 107 ASP A O 1
ATOM 861 N N . TRP A 1 108 ? 17.170 -14.024 2.996 1.00 33.16 108 TRP A 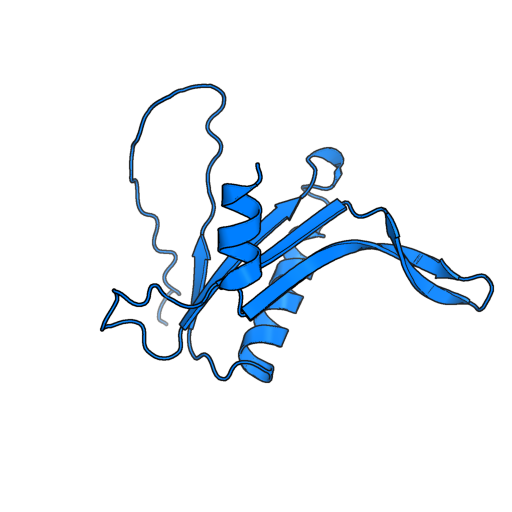N 1
ATOM 862 C CA . TRP A 1 108 ? 16.347 -13.844 1.810 1.00 33.16 108 TRP A CA 1
ATOM 863 C C . TRP A 1 108 ? 15.316 -14.965 1.713 1.00 33.16 108 TRP A C 1
ATOM 865 O O . TRP A 1 108 ? 15.674 -16.141 1.705 1.00 33.16 108 TRP A O 1
ATOM 875 N N . VAL A 1 109 ? 14.042 -14.608 1.562 1.00 31.00 109 VAL A N 1
ATOM 876 C CA . VAL A 1 109 ? 13.004 -15.547 1.123 1.00 31.00 109 VAL A CA 1
ATOM 877 C C . VAL A 1 109 ? 12.461 -15.041 -0.208 1.00 31.00 109 VAL A C 1
ATOM 879 O O . VAL A 1 109 ? 11.656 -14.114 -0.249 1.00 31.00 109 VAL A O 1
ATOM 882 N N . GLN A 1 110 ? 12.926 -15.639 -1.307 1.00 31.03 110 GLN A N 1
ATOM 883 C CA . GLN A 1 110 ? 12.267 -15.511 -2.605 1.00 31.03 110 GLN A CA 1
ATOM 884 C C . GLN A 1 110 ? 11.001 -16.371 -2.589 1.00 31.03 110 GLN A C 1
ATOM 886 O O . GLN A 1 110 ? 11.075 -17.593 -2.474 1.00 31.03 110 GLN A O 1
ATOM 891 N N . VAL A 1 111 ? 9.833 -15.745 -2.726 1.00 35.25 111 VAL A N 1
ATOM 892 C CA . VAL A 1 111 ? 8.588 -16.468 -3.009 1.00 35.25 111 VAL A CA 1
ATOM 893 C C . VAL A 1 111 ? 8.462 -16.586 -4.526 1.00 35.25 111 VAL A C 1
ATOM 895 O O . VAL A 1 111 ? 7.932 -15.700 -5.193 1.00 35.25 111 VAL A O 1
ATOM 898 N N . GLY A 1 112 ? 9.017 -17.665 -5.077 1.00 30.80 112 GLY A N 1
ATOM 899 C CA . GLY A 1 112 ? 8.772 -18.090 -6.453 1.00 30.80 112 GLY A CA 1
ATOM 900 C C . GLY A 1 112 ? 7.432 -18.822 -6.570 1.00 30.80 112 GLY A C 1
ATOM 901 O O . GLY A 1 112 ? 7.032 -19.558 -5.668 1.00 30.80 112 GLY A O 1
ATOM 902 N N . ARG A 1 113 ? 6.723 -18.607 -7.682 1.00 30.95 113 ARG A N 1
ATOM 903 C CA . ARG A 1 113 ? 5.518 -19.358 -8.067 1.00 30.95 113 ARG A CA 1
ATOM 904 C C . ARG A 1 113 ? 5.896 -20.843 -8.242 1.00 30.95 113 ARG A C 1
ATOM 906 O O . ARG A 1 113 ? 6.949 -21.089 -8.825 1.00 30.95 113 ARG A O 1
ATOM 913 N N . PRO A 1 114 ? 5.083 -21.825 -7.809 1.00 32.59 114 PRO A N 1
ATOM 914 C CA . PRO A 1 114 ? 5.304 -23.202 -8.227 1.00 32.59 114 PRO A CA 1
ATOM 915 C C . PRO A 1 114 ? 5.052 -23.273 -9.735 1.00 32.59 114 PRO A C 1
ATOM 917 O O . PRO A 1 114 ? 3.974 -22.887 -10.198 1.00 32.59 114 PRO A O 1
ATOM 920 N N . GLU A 1 115 ? 6.057 -23.697 -10.495 1.00 36.94 115 GLU A N 1
ATOM 921 C CA . GLU A 1 115 ? 5.858 -24.122 -11.878 1.00 36.94 115 GLU A CA 1
ATOM 922 C C . GLU A 1 115 ? 5.059 -25.435 -11.887 1.00 36.94 115 GLU A C 1
ATOM 924 O O . GLU A 1 115 ? 5.153 -26.237 -10.953 1.00 36.94 115 GLU A O 1
ATOM 929 N N . ALA A 1 116 ? 4.202 -25.569 -12.900 1.00 38.75 116 ALA A N 1
ATOM 930 C CA . ALA A 1 116 ? 3.311 -26.703 -13.130 1.00 38.75 116 ALA A CA 1
ATOM 931 C C . ALA A 1 116 ? 4.043 -27.900 -13.750 1.00 38.75 116 ALA A C 1
ATOM 933 O O . ALA A 1 116 ? 5.025 -27.664 -14.489 1.00 38.75 116 ALA A O 1
#

Radius of gyration: 16.54 Å; Cα contacts (8 Å, |Δi|>4): 132; chains: 1; bounding box: 47×40×38 Å

Secondary structure (DSSP, 8-state):
-HHHHHHHHHH-SEEEEEEEEEE-TTS-EEEEEEEEEEEEEPPPTT-TT-TTEEEEEEEE-GGGTTSSHHHHHHHHHHHHHHHHT--SEEEE------TT-----------PPPP-

Nearest PDB structures (foldseek):
  1z4e-assembly1_B  TM=6.566E-01  e=5.372E-04  Halalkalibacterium halodurans C-125
  1i12-assembly2_D  TM=5.710E-01  e=9.220E-03  Saccharomyces cerevisiae
  1i21-assembly1_B  TM=4.996E-01  e=6.257E-03  Saccharomyces cerevisiae
  1i21-assembly3_Y  TM=4.580E-01  e=5.866E-03  Saccharomyces cerevisiae
  2o28-assembly1_B  TM=4.960E-01  e=2.002E-02  Homo sapiens

Sequence (116 aa):
MDEFLEVYQKKALIFVFICLKETSESGHPTAGKPIGSLNMTPPSLESKEDHRSTSFAIWLSEEYRGKGYGAEATKWAVDWAFNYTGVHRIELWFQLQRGSDKALGKDWVQVGRPEA

Organism: NCBI:txid983964

Solvent-accessible surface area (backbone atoms only — not comparable to full-atom values): 7409 Å² total; per-residue (Å²): 113,68,69,64,50,48,56,49,68,76,53,33,82,43,78,48,74,40,50,43,84,35,66,44,99,86,68,45,84,37,84,41,64,74,50,32,37,40,39,29,34,56,56,61,93,82,52,90,80,55,77,47,37,32,33,38,44,78,49,66,45,74,92,55,58,97,69,54,56,68,58,52,52,49,50,52,48,55,55,48,41,56,75,74,67,72,37,81,45,79,43,80,62,80,82,81,80,63,80,91,58,97,67,97,68,94,79,84,79,83,88,73,79,84,81,133

InterPro domains:
  IPR000182 GNAT domain [PF00583] (32-95)
  IPR016181 Acyl-CoA N-acyltransferase [SSF55729] (10-93)

Mean predicted aligned error: 11.13 Å

Foldseek 3Di:
DVVVCCVQVVFWPDKDFQADWDADPVRDTDGHHTFWMKTKGQPDPPDPPRPQEIEMEIDGDPVCPPVCSVVVVVVVVVVCSVVPVVGPYYHYDDDPPPPPDPDPDPDDDDPDDDDD